Protein AF-A0A6B2DKJ4-F1 (afdb_monomer_lite)

Radius of gyration: 17.83 Å; chains: 1; bounding box: 57×26×53 Å

Structure (mmCIF, N/CA/C/O backbone):
data_AF-A0A6B2DKJ4-F1
#
_entry.id   AF-A0A6B2DKJ4-F1
#
loop_
_atom_site.group_PDB
_atom_site.id
_atom_site.type_symbol
_atom_site.label_atom_id
_atom_site.label_alt_id
_atom_site.label_comp_id
_atom_site.label_asym_id
_atom_site.label_entity_id
_atom_site.label_seq_id
_atom_site.pdbx_PDB_ins_code
_atom_site.Cartn_x
_atom_site.Cartn_y
_atom_site.Cartn_z
_atom_site.occupancy
_atom_site.B_iso_or_equiv
_atom_site.auth_seq_id
_atom_site.auth_comp_id
_atom_site.auth_asym_id
_atom_site.auth_atom_id
_atom_site.pdbx_PDB_model_num
ATOM 1 N N . MET A 1 1 ? -37.481 -3.320 4.800 1.00 56.62 1 MET A N 1
ATOM 2 C CA . MET A 1 1 ? -36.414 -2.315 5.004 1.00 56.62 1 MET A CA 1
ATOM 3 C C . MET A 1 1 ? -35.120 -2.909 4.486 1.00 56.62 1 MET A C 1
ATOM 5 O O . MET A 1 1 ? -34.764 -3.984 4.945 1.00 56.62 1 MET A O 1
ATOM 9 N N . ALA A 1 2 ? -34.470 -2.285 3.502 1.00 67.62 2 ALA A N 1
ATOM 10 C CA . ALA A 1 2 ? -33.144 -2.723 3.072 1.00 67.62 2 ALA A CA 1
ATOM 11 C C . ALA A 1 2 ? -32.127 -2.311 4.146 1.00 67.62 2 ALA A C 1
ATOM 13 O O . ALA A 1 2 ? -32.082 -1.140 4.523 1.00 67.62 2 ALA A O 1
ATOM 14 N N . VAL A 1 3 ? -31.366 -3.272 4.671 1.00 85.56 3 VAL A N 1
ATOM 15 C CA . VAL A 1 3 ? -30.237 -2.994 5.568 1.00 85.56 3 VAL A CA 1
ATOM 16 C C . VAL A 1 3 ? -29.177 -2.271 4.743 1.00 85.56 3 VAL A C 1
ATOM 18 O O . VAL A 1 3 ? -28.779 -2.764 3.689 1.00 85.56 3 VAL A O 1
ATOM 21 N N . GLN A 1 4 ? -28.768 -1.080 5.179 1.00 87.75 4 GLN A N 1
ATOM 22 C CA . GLN A 1 4 ? -27.654 -0.381 4.545 1.00 87.75 4 GLN A CA 1
ATOM 23 C C . GLN A 1 4 ? -26.329 -0.955 5.049 1.00 87.75 4 GLN A C 1
ATOM 25 O O . GLN A 1 4 ? -26.240 -1.295 6.231 1.00 87.75 4 GLN A O 1
ATOM 30 N N . PRO A 1 5 ? -25.310 -1.059 4.179 1.00 89.69 5 PRO A N 1
ATOM 31 C CA . PRO A 1 5 ? -24.006 -1.542 4.594 1.00 89.69 5 PRO A CA 1
ATOM 32 C C . PRO A 1 5 ? -23.378 -0.566 5.591 1.00 89.69 5 PRO A C 1
ATOM 34 O O . PRO A 1 5 ? -23.439 0.656 5.433 1.00 89.69 5 PRO A O 1
ATOM 37 N N . SER A 1 6 ? -22.747 -1.119 6.616 1.00 91.06 6 SER A N 1
ATOM 38 C CA . SER A 1 6 ? -21.891 -0.381 7.530 1.00 91.06 6 SER A CA 1
ATOM 39 C C . SER A 1 6 ? -20.655 0.158 6.806 1.00 91.06 6 SER A C 1
ATOM 41 O O . SER A 1 6 ? -20.203 -0.360 5.782 1.00 91.06 6 SER A O 1
ATOM 43 N N . ARG A 1 7 ? -20.040 1.191 7.386 1.00 90.19 7 ARG A N 1
ATOM 44 C CA . ARG A 1 7 ? -18.783 1.760 6.879 1.00 90.19 7 ARG A CA 1
ATOM 45 C C . ARG A 1 7 ? -17.671 0.714 6.771 1.00 90.19 7 ARG A C 1
ATOM 47 O O . ARG A 1 7 ? -16.908 0.736 5.810 1.00 90.19 7 ARG A O 1
ATOM 54 N N . ALA A 1 8 ? -17.597 -0.199 7.738 1.00 91.19 8 ALA A N 1
ATOM 55 C CA . ALA A 1 8 ? -16.623 -1.283 7.735 1.00 91.19 8 ALA A CA 1
ATOM 56 C C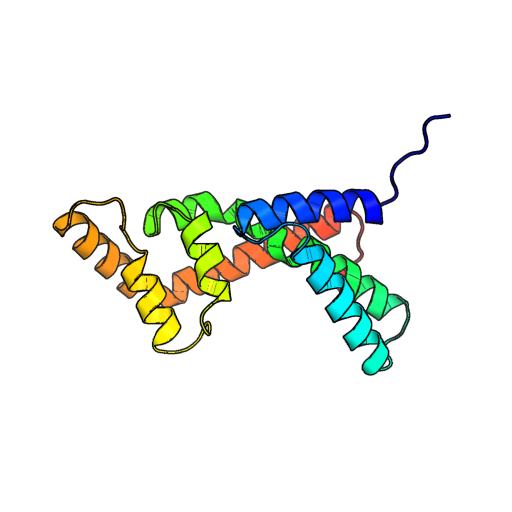 . ALA A 1 8 ? -16.845 -2.244 6.557 1.00 91.19 8 ALA A C 1
ATOM 58 O O . ALA A 1 8 ? -15.877 -2.608 5.903 1.00 91.19 8 ALA A O 1
ATOM 59 N N . GLU A 1 9 ? -18.092 -2.592 6.224 1.00 92.81 9 GLU A N 1
ATOM 60 C CA . GLU A 1 9 ? -18.397 -3.459 5.073 1.00 92.81 9 GLU A CA 1
ATOM 61 C C . GLU A 1 9 ? -18.035 -2.797 3.739 1.00 92.81 9 GLU A C 1
ATOM 63 O O . GLU A 1 9 ? -17.441 -3.437 2.872 1.00 92.81 9 GLU A O 1
ATOM 68 N N . VAL A 1 10 ? -18.324 -1.500 3.584 1.00 92.31 10 VAL A N 1
ATOM 69 C CA . VAL A 1 10 ? -17.947 -0.747 2.374 1.00 92.31 10 VAL A CA 1
ATOM 70 C C . VAL A 1 10 ? -16.426 -0.686 2.219 1.00 92.31 10 VAL A C 1
ATOM 72 O O . VAL A 1 10 ? -15.902 -0.926 1.132 1.00 92.31 10 VAL A O 1
ATOM 75 N N . LEU A 1 11 ? -15.703 -0.398 3.302 1.00 92.50 11 LEU A N 1
ATOM 76 C CA . LEU A 1 11 ? -14.241 -0.345 3.287 1.00 92.50 11 LEU A CA 1
ATOM 77 C C . LEU A 1 11 ? -13.600 -1.720 3.108 1.00 92.50 11 LEU A C 1
ATOM 79 O O . LEU A 1 11 ? -12.592 -1.833 2.414 1.00 92.50 11 LEU A O 1
ATOM 83 N N . ALA A 1 12 ? -14.198 -2.768 3.671 1.00 93.31 12 ALA A N 1
ATOM 84 C CA . ALA A 1 12 ? -13.765 -4.137 3.450 1.00 93.31 12 ALA A CA 1
ATOM 85 C C . ALA A 1 12 ? -13.888 -4.505 1.964 1.00 93.31 12 ALA A C 1
ATOM 87 O O . ALA A 1 12 ? -12.914 -4.967 1.370 1.00 93.31 12 ALA A O 1
ATOM 88 N N . ALA A 1 13 ? -15.029 -4.209 1.331 1.00 93.88 13 ALA A N 1
ATOM 89 C CA . ALA A 1 13 ? -15.223 -4.424 -0.103 1.00 93.88 13 ALA A CA 1
ATOM 90 C C . ALA A 1 13 ? -14.227 -3.616 -0.953 1.00 93.88 13 ALA A C 1
ATOM 92 O O . ALA A 1 13 ? -13.650 -4.144 -1.903 1.00 93.88 13 ALA A O 1
ATOM 93 N N . LEU A 1 14 ? -13.973 -2.356 -0.586 1.00 92.00 14 LEU A N 1
ATOM 94 C CA . LEU A 1 14 ? -12.986 -1.521 -1.268 1.00 92.00 14 LEU A CA 1
ATOM 95 C C . LEU A 1 14 ? -11.569 -2.095 -1.154 1.00 92.00 14 LEU A C 1
ATOM 97 O O . LEU A 1 14 ? -10.816 -2.067 -2.124 1.00 92.00 14 LEU A O 1
ATOM 101 N N . SER A 1 15 ? -11.216 -2.661 -0.001 1.00 93.69 15 SER A N 1
ATOM 102 C CA . SER A 1 15 ? -9.889 -3.240 0.211 1.00 93.69 15 SER A CA 1
ATOM 103 C C . SER A 1 15 ? -9.608 -4.446 -0.700 1.00 93.69 15 SER A C 1
ATOM 105 O O . SER A 1 15 ? -8.466 -4.654 -1.100 1.00 93.69 15 SER A O 1
ATOM 107 N N . LEU A 1 16 ? -10.645 -5.167 -1.145 1.00 94.88 16 LEU A N 1
ATOM 108 C CA . LEU A 1 16 ? -10.509 -6.215 -2.163 1.00 94.88 16 LEU A CA 1
ATOM 109 C C . LEU A 1 16 ? -10.159 -5.644 -3.546 1.00 94.88 16 LEU A C 1
ATOM 111 O O . LEU A 1 16 ? -9.385 -6.246 -4.285 1.00 94.88 16 LEU A O 1
ATOM 115 N N . ALA A 1 17 ? -10.688 -4.471 -3.907 1.00 92.56 17 ALA A N 1
ATOM 116 C CA . ALA A 1 17 ? -10.304 -3.800 -5.151 1.00 92.56 17 ALA A CA 1
ATOM 117 C C . ALA A 1 17 ? -8.843 -3.318 -5.106 1.00 92.56 17 ALA A C 1
ATOM 119 O O . ALA A 1 17 ? -8.128 -3.418 -6.105 1.00 92.56 17 ALA A O 1
ATOM 120 N N . ILE A 1 18 ? -8.387 -2.867 -3.933 1.00 92.75 18 ILE A N 1
ATOM 121 C CA . ILE A 1 18 ? -6.984 -2.511 -3.692 1.00 92.75 18 ILE A CA 1
ATOM 122 C C . ILE A 1 18 ? -6.081 -3.733 -3.901 1.00 92.75 18 ILE A C 1
ATOM 124 O O . ILE A 1 18 ? -5.091 -3.637 -4.623 1.00 92.75 18 ILE A O 1
ATOM 128 N N . ASP A 1 19 ? -6.438 -4.895 -3.343 1.00 94.94 19 ASP A N 1
ATOM 129 C CA . ASP A 1 19 ? -5.670 -6.136 -3.518 1.00 94.94 19 ASP A CA 1
ATOM 130 C C . ASP A 1 19 ? -5.465 -6.487 -5.005 1.00 94.94 19 ASP A C 1
ATOM 132 O O . ASP A 1 19 ? -4.358 -6.867 -5.397 1.00 94.94 19 ASP A O 1
ATOM 136 N N . LEU A 1 20 ? -6.491 -6.295 -5.851 1.00 93.56 20 LEU A N 1
ATOM 137 C CA . LEU A 1 20 ? -6.375 -6.485 -7.305 1.00 93.56 20 LEU A CA 1
ATOM 138 C C . LEU A 1 20 ? -5.360 -5.518 -7.929 1.00 93.56 20 LEU A C 1
ATOM 140 O O . LEU A 1 20 ? -4.515 -5.944 -8.714 1.00 93.56 20 LEU A O 1
ATOM 144 N N . GLY A 1 21 ? -5.415 -4.230 -7.572 1.00 91.12 21 GLY A N 1
ATOM 145 C CA . GLY A 1 21 ? -4.484 -3.211 -8.078 1.00 91.12 21 GLY A CA 1
ATOM 146 C C . GLY A 1 21 ? -3.035 -3.416 -7.620 1.00 91.12 21 GLY A C 1
ATOM 147 O O . GLY A 1 21 ? -2.091 -3.069 -8.334 1.00 91.12 21 GLY A O 1
ATOM 148 N N . LEU A 1 22 ? -2.850 -4.020 -6.446 1.00 92.94 22 LEU A N 1
ATOM 149 C CA . LEU A 1 22 ? -1.544 -4.409 -5.914 1.00 92.94 22 LEU A CA 1
ATOM 150 C C . LEU A 1 22 ? -1.026 -5.738 -6.485 1.00 92.94 22 LEU A C 1
ATOM 152 O O . LEU A 1 22 ? 0.137 -6.082 -6.259 1.00 92.94 22 LEU A O 1
ATOM 156 N N . GLY A 1 23 ? -1.876 -6.504 -7.175 1.00 94.62 23 GLY A N 1
ATOM 157 C CA . GLY A 1 23 ? -1.565 -7.861 -7.623 1.00 94.62 23 GLY A CA 1
ATOM 158 C C . GLY A 1 23 ? -1.340 -8.837 -6.463 1.00 94.62 23 GLY A C 1
ATOM 159 O O . GLY A 1 23 ? -0.549 -9.775 -6.587 1.00 94.62 23 GLY A O 1
ATOM 160 N N . GLN A 1 24 ? -1.992 -8.600 -5.320 1.00 96.12 24 GLN A N 1
ATOM 161 C CA . GLN A 1 24 ? -1.921 -9.459 -4.138 1.00 96.12 24 GLN A CA 1
ATOM 162 C C . GLN A 1 24 ? -3.092 -10.455 -4.097 1.00 96.12 24 GLN A C 1
ATOM 164 O O . GLN A 1 24 ? -4.137 -10.219 -4.706 1.00 96.12 24 GLN A O 1
ATOM 169 N N . PRO A 1 25 ? -2.954 -11.585 -3.373 1.00 96.19 25 PRO A N 1
ATOM 170 C CA . PRO A 1 25 ? -4.078 -12.483 -3.128 1.00 96.19 25 PRO A CA 1
ATOM 171 C C . PRO A 1 25 ? -5.221 -11.747 -2.430 1.00 96.19 25 PRO A C 1
ATOM 173 O O . PRO A 1 25 ? -4.958 -10.913 -1.564 1.00 96.19 25 PRO A O 1
ATOM 176 N N . MET A 1 26 ? -6.466 -12.121 -2.736 1.00 96.50 26 MET A N 1
ATOM 177 C CA . MET A 1 26 ? -7.641 -11.537 -2.085 1.00 96.50 26 MET A CA 1
ATOM 178 C C . MET A 1 26 ? -7.531 -11.564 -0.561 1.00 96.50 26 MET A C 1
ATOM 180 O O . MET A 1 26 ? -6.927 -12.472 0.026 1.00 96.50 26 MET A O 1
ATOM 184 N N . GLU A 1 27 ? -8.121 -10.545 0.056 1.00 96.81 27 GLU A N 1
ATOM 185 C CA . GLU A 1 27 ? -8.111 -10.296 1.494 1.00 96.81 27 GLU A CA 1
ATOM 186 C C . GLU A 1 27 ? -6.713 -9.974 2.049 1.00 96.81 27 GLU A C 1
ATOM 188 O O . GLU A 1 27 ? -6.473 -10.111 3.249 1.00 96.81 27 GLU A O 1
ATOM 193 N N . HIS A 1 28 ? -5.759 -9.559 1.210 1.00 96.69 28 HIS A N 1
ATOM 194 C CA . HIS A 1 28 ? -4.433 -9.159 1.677 1.00 96.69 28 HIS A CA 1
ATOM 195 C C . HIS A 1 28 ? -4.526 -7.933 2.585 1.00 96.69 28 HIS A C 1
ATOM 197 O O . HIS A 1 28 ? -4.025 -7.983 3.710 1.00 96.69 28 HIS A O 1
ATOM 203 N N . MET A 1 29 ? -5.233 -6.884 2.169 1.00 95.69 29 MET A N 1
ATOM 204 C CA . MET A 1 29 ? -5.450 -5.711 3.015 1.00 95.69 29 MET A CA 1
ATOM 205 C C . MET A 1 29 ? -6.296 -6.016 4.263 1.00 95.69 29 MET A C 1
ATOM 207 O O . MET A 1 29 ? -6.006 -5.486 5.334 1.00 95.69 29 MET A O 1
ATOM 211 N N . LEU A 1 30 ? -7.271 -6.930 4.178 1.00 96.88 30 LEU A N 1
ATOM 212 C CA . LEU A 1 30 ? -8.050 -7.384 5.342 1.00 96.88 30 LEU A CA 1
ATOM 213 C C . LEU A 1 30 ? -7.177 -8.121 6.368 1.00 96.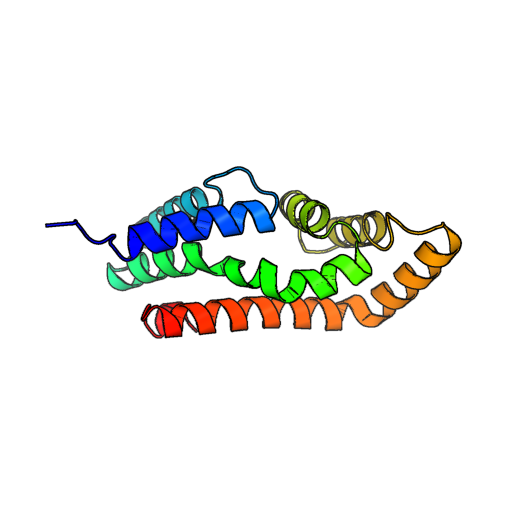88 30 LEU A C 1
ATOM 215 O O . LEU A 1 30 ? -7.238 -7.826 7.563 1.00 96.88 30 LEU A O 1
ATOM 219 N N . ARG A 1 31 ? -6.324 -9.051 5.917 1.00 97.44 31 ARG A N 1
ATOM 220 C CA . ARG A 1 31 ? -5.351 -9.733 6.786 1.00 97.44 31 ARG A CA 1
ATOM 221 C C . ARG A 1 31 ? -4.388 -8.734 7.416 1.00 97.44 31 ARG A C 1
ATOM 223 O O . ARG A 1 31 ? -4.127 -8.830 8.613 1.00 97.44 31 ARG A O 1
ATOM 230 N N . SER A 1 32 ? -3.899 -7.767 6.642 1.00 96.69 32 SER A N 1
ATOM 231 C CA . SER A 1 32 ? -3.044 -6.691 7.148 1.00 96.69 32 SER A CA 1
ATOM 232 C C . SER A 1 32 ? -3.747 -5.878 8.235 1.00 96.69 32 SER A C 1
ATOM 234 O O . SER A 1 32 ? -3.148 -5.644 9.281 1.00 96.69 32 SER A O 1
ATOM 236 N N . ALA A 1 33 ? -5.025 -5.526 8.053 1.00 96.69 33 ALA A N 1
ATOM 237 C CA . ALA A 1 33 ? -5.804 -4.806 9.059 1.00 96.69 33 ALA A CA 1
ATOM 238 C C . ALA A 1 33 ? -5.958 -5.617 10.355 1.00 96.69 33 ALA A C 1
ATOM 240 O O . ALA A 1 33 ? -5.751 -5.073 11.436 1.00 96.69 33 ALA A O 1
ATOM 241 N N . LEU A 1 34 ? -6.225 -6.926 10.262 1.00 96.62 34 LEU A N 1
ATOM 242 C CA . LEU A 1 34 ? -6.298 -7.812 11.433 1.00 96.62 34 LEU A CA 1
ATOM 243 C C . LEU A 1 34 ? -4.960 -7.934 12.173 1.00 96.62 34 LEU A C 1
ATOM 245 O O . LEU A 1 34 ? -4.927 -7.971 13.404 1.00 96.62 34 LEU A O 1
ATOM 249 N N . LEU A 1 35 ? -3.849 -8.029 11.439 1.00 97.62 35 LEU A N 1
ATOM 250 C CA . LEU A 1 35 ? -2.515 -8.058 12.038 1.00 97.62 35 LEU A CA 1
ATOM 251 C C . LEU A 1 35 ? -2.201 -6.727 12.726 1.00 97.62 35 LEU A C 1
ATOM 253 O O . LEU A 1 35 ? -1.728 -6.729 13.860 1.00 97.62 35 LEU A O 1
ATOM 257 N N . ALA A 1 36 ? -2.517 -5.608 12.077 1.00 97.06 36 ALA A N 1
ATOM 258 C CA . ALA A 1 36 ? -2.301 -4.275 12.618 1.00 97.06 36 ALA A CA 1
ATOM 259 C C . ALA A 1 36 ? -3.116 -4.040 13.900 1.00 97.06 36 ALA A C 1
ATOM 261 O O . ALA A 1 36 ? -2.565 -3.571 14.892 1.00 97.06 36 ALA A O 1
ATOM 262 N N . THR A 1 37 ? -4.390 -4.447 13.943 1.00 96.44 37 THR A N 1
ATOM 263 C CA . THR A 1 37 ? -5.206 -4.333 15.164 1.00 96.44 37 THR A CA 1
ATOM 264 C C . THR A 1 37 ? -4.691 -5.214 16.297 1.00 96.44 37 THR A C 1
ATOM 266 O O . THR A 1 37 ? -4.680 -4.775 17.439 1.00 96.44 37 THR A O 1
ATOM 269 N N . ARG A 1 38 ? -4.194 -6.424 16.002 1.00 97.25 38 ARG A N 1
ATOM 270 C CA . ARG A 1 38 ? -3.575 -7.289 17.025 1.00 97.25 38 ARG A CA 1
ATOM 271 C C . ARG A 1 38 ? -2.278 -6.699 17.576 1.00 97.25 38 ARG A C 1
ATOM 273 O O . ARG A 1 38 ? -1.997 -6.849 18.760 1.00 97.25 38 ARG A O 1
ATOM 280 N N . LEU A 1 39 ? -1.487 -6.042 16.729 1.00 97.94 39 LEU A N 1
ATOM 281 C CA . LEU A 1 39 ? -0.300 -5.309 17.170 1.00 97.94 39 LEU A CA 1
ATOM 282 C C . LEU A 1 39 ? -0.686 -4.107 18.038 1.00 97.94 39 LEU A C 1
ATOM 284 O O . LEU A 1 39 ? -0.059 -3.897 19.070 1.00 97.94 39 LEU A O 1
ATOM 288 N N . ALA A 1 40 ? -1.733 -3.365 17.667 1.00 97.38 40 ALA A N 1
ATOM 289 C CA . ALA A 1 40 ? -2.274 -2.275 18.479 1.00 97.38 40 ALA A CA 1
ATOM 290 C C . ALA A 1 40 ? -2.731 -2.764 19.864 1.00 97.38 40 ALA A C 1
ATOM 292 O O . ALA A 1 40 ? -2.371 -2.158 20.871 1.00 97.38 40 ALA A O 1
ATOM 293 N N . ASP A 1 41 ? 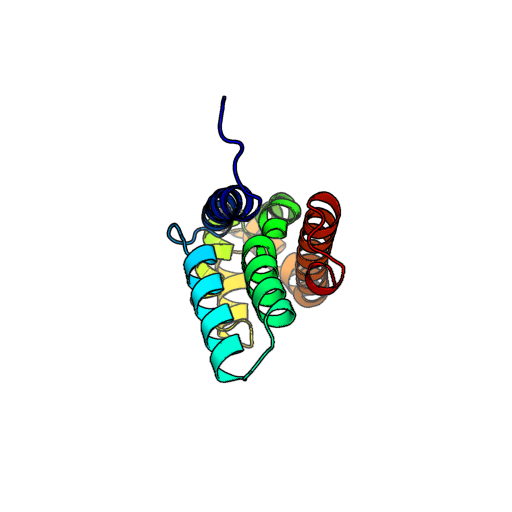-3.438 -3.898 19.924 1.00 96.50 41 ASP A N 1
ATOM 294 C CA . ASP A 1 41 ? -3.835 -4.523 21.191 1.00 96.50 41 ASP A CA 1
ATOM 295 C C . ASP A 1 41 ? -2.610 -4.906 22.036 1.00 96.50 41 ASP A C 1
ATOM 297 O O . ASP A 1 41 ? -2.567 -4.642 23.236 1.00 96.50 41 ASP A O 1
ATOM 301 N N . TRP A 1 42 ? -1.581 -5.493 21.416 1.00 97.88 42 TRP A N 1
ATOM 302 C CA . TRP A 1 42 ? -0.354 -5.885 22.116 1.00 97.88 42 TRP A CA 1
ATOM 303 C C . TRP A 1 42 ? 0.434 -4.688 22.664 1.00 97.88 42 TRP A C 1
ATOM 305 O O . TRP A 1 42 ? 1.064 -4.788 23.715 1.00 97.88 42 TRP A O 1
ATOM 315 N N . LEU A 1 43 ? 0.367 -3.549 21.975 1.00 98.06 43 LEU A N 1
ATOM 316 C CA . LEU A 1 43 ? 0.960 -2.285 22.408 1.00 98.06 43 LEU A CA 1
ATOM 317 C C . LEU A 1 43 ? 0.108 -1.539 23.450 1.00 98.06 43 LEU A C 1
ATOM 319 O O . LEU A 1 43 ? 0.545 -0.502 23.944 1.00 98.06 43 LEU A O 1
ATOM 323 N N . GLY A 1 44 ? -1.078 -2.051 23.800 1.00 97.50 44 GLY A N 1
ATOM 324 C CA . GLY A 1 44 ? -1.973 -1.430 24.777 1.00 97.50 44 GLY A CA 1
ATOM 325 C C . GLY A 1 44 ? -2.633 -0.143 24.280 1.00 97.50 44 GLY A C 1
ATOM 326 O O . GLY A 1 44 ? -2.928 0.731 25.093 1.00 97.50 44 GLY A O 1
ATOM 327 N N . LEU A 1 45 ? -2.828 -0.009 22.964 1.00 97.62 45 LEU A N 1
ATOM 328 C CA . LEU A 1 45 ? -3.512 1.146 22.383 1.00 97.62 45 LEU A CA 1
ATOM 329 C C . LEU A 1 45 ? -4.999 1.153 22.757 1.00 97.62 45 LEU A C 1
ATOM 331 O O . LEU A 1 45 ? -5.618 0.101 22.941 1.00 97.62 45 LEU A O 1
ATOM 335 N N . ASP A 1 46 ? -5.576 2.347 22.854 1.00 96.75 46 ASP A N 1
ATOM 336 C CA . ASP A 1 46 ? -6.994 2.508 23.165 1.00 96.75 46 ASP A CA 1
ATOM 337 C C . ASP A 1 46 ? -7.911 2.151 21.975 1.00 96.75 46 ASP A C 1
ATOM 339 O O . ASP A 1 46 ? -7.476 1.807 20.869 1.00 96.75 46 ASP A O 1
ATOM 343 N N . GLU A 1 47 ? -9.223 2.190 22.212 1.00 94.25 47 GLU A N 1
ATOM 344 C CA . GLU A 1 47 ? -10.223 1.828 21.207 1.00 94.25 47 GLU A CA 1
ATOM 345 C C . GLU A 1 47 ? -10.184 2.738 19.968 1.00 94.25 47 GLU A C 1
ATOM 347 O O . GLU A 1 47 ? -10.336 2.247 18.846 1.00 94.25 47 GLU A O 1
ATOM 352 N N . GLU A 1 48 ? -9.940 4.038 20.148 1.00 94.06 48 GLU A N 1
ATOM 353 C CA . GLU A 1 48 ? -9.884 5.014 19.058 1.00 94.06 48 GLU A CA 1
ATOM 354 C C . GLU A 1 48 ? -8.637 4.796 18.192 1.00 94.06 48 GLU A C 1
ATOM 356 O O . GLU A 1 48 ? -8.712 4.774 16.958 1.00 94.06 48 GLU A O 1
ATOM 361 N N . GLN A 1 49 ? -7.493 4.546 18.823 1.00 95.69 49 GLN A N 1
ATOM 362 C CA . GLN A 1 49 ? -6.232 4.232 18.158 1.00 95.69 49 GLN A CA 1
ATOM 363 C C . GLN A 1 49 ? -6.303 2.903 17.400 1.00 95.69 49 GLN A C 1
ATOM 365 O O . GLN A 1 49 ? -5.815 2.792 16.269 1.00 95.69 49 GLN A O 1
ATOM 370 N N . ARG A 1 50 ? -6.958 1.888 17.973 1.00 95.25 50 ARG A N 1
ATOM 371 C CA . ARG A 1 50 ? -7.187 0.611 17.288 1.00 95.25 50 ARG A CA 1
ATOM 372 C C . ARG A 1 50 ? -8.136 0.765 16.103 1.00 95.25 50 ARG A C 1
ATOM 374 O O . ARG A 1 50 ? -7.869 0.200 15.041 1.00 95.25 50 ARG A O 1
ATOM 381 N N . ALA A 1 51 ? -9.210 1.543 16.249 1.00 93.06 51 ALA A N 1
ATOM 382 C CA . ALA A 1 51 ? -10.121 1.851 15.149 1.00 93.06 51 ALA A CA 1
ATOM 383 C C . ALA A 1 51 ? -9.399 2.612 14.025 1.00 93.06 51 ALA A C 1
ATOM 385 O O . ALA A 1 51 ? -9.544 2.263 12.854 1.00 93.06 51 ALA A O 1
ATOM 386 N N . THR A 1 52 ? -8.563 3.589 14.380 1.00 94.69 52 THR A N 1
ATOM 387 C CA . THR A 1 52 ? -7.706 4.320 13.439 1.00 94.69 52 THR A CA 1
ATOM 388 C C . THR A 1 52 ? -6.784 3.362 12.694 1.00 94.69 52 THR A C 1
ATOM 390 O O . THR A 1 52 ? -6.766 3.359 11.468 1.00 94.69 52 THR A O 1
ATOM 393 N N . THR A 1 53 ? -6.095 2.476 13.416 1.00 95.44 53 THR A N 1
ATOM 394 C CA . THR A 1 53 ? -5.204 1.460 12.837 1.00 95.44 53 THR A CA 1
ATOM 395 C C . THR A 1 53 ? -5.943 0.558 11.846 1.00 95.44 53 THR A C 1
ATOM 397 O O . THR A 1 53 ? -5.450 0.305 10.745 1.00 95.44 53 THR A O 1
ATOM 400 N N . TYR A 1 54 ? -7.148 0.106 12.202 1.00 94.94 54 TYR A N 1
ATOM 401 C CA . TYR A 1 54 ? -7.996 -0.706 11.332 1.00 94.94 54 TYR A CA 1
ATOM 402 C C . TYR A 1 54 ? -8.358 0.034 10.038 1.00 94.94 54 TYR A C 1
ATOM 404 O O . TYR A 1 54 ? -8.076 -0.456 8.942 1.00 94.94 54 TYR A O 1
ATOM 412 N N . TYR A 1 55 ? -8.944 1.229 10.151 1.00 94.25 55 TYR A N 1
ATOM 413 C CA . TYR A 1 55 ? -9.426 1.980 8.994 1.00 94.25 55 TYR A CA 1
ATOM 414 C C . TYR A 1 55 ? -8.289 2.500 8.115 1.00 94.25 55 TYR A C 1
ATOM 416 O O . TYR A 1 55 ? -8.381 2.374 6.895 1.00 94.25 55 TYR A O 1
ATOM 424 N N . ALA A 1 56 ? -7.207 3.008 8.712 1.00 92.81 56 ALA A N 1
ATOM 425 C CA . ALA A 1 56 ? -6.017 3.445 7.988 1.00 92.81 56 ALA A CA 1
ATOM 426 C C . ALA A 1 56 ? -5.410 2.292 7.190 1.00 92.81 56 ALA A C 1
ATOM 428 O O . ALA A 1 56 ? -5.120 2.455 6.007 1.00 92.81 56 ALA A O 1
ATOM 429 N N . THR A 1 57 ? -5.309 1.097 7.783 1.00 94.31 57 THR A N 1
ATOM 430 C CA . THR A 1 57 ? -4.781 -0.068 7.065 1.00 94.31 57 THR A CA 1
ATOM 431 C C . THR A 1 57 ? -5.652 -0.429 5.865 1.00 94.31 57 THR A C 1
ATOM 433 O O . THR A 1 57 ? -5.111 -0.656 4.790 1.00 94.31 57 THR A O 1
ATOM 436 N N . LEU A 1 58 ? -6.985 -0.425 5.991 1.00 93.00 58 LEU A N 1
ATOM 437 C CA . LEU A 1 58 ? -7.877 -0.770 4.874 1.00 93.00 58 LEU A CA 1
ATOM 438 C C . LEU A 1 58 ? -7.762 0.176 3.673 1.00 93.00 58 LEU A C 1
ATOM 440 O O . LEU A 1 58 ? -7.989 -0.261 2.546 1.00 93.00 58 LEU A O 1
ATOM 444 N N . VAL A 1 59 ? -7.421 1.449 3.895 1.00 89.75 59 VAL A N 1
ATOM 445 C CA . VAL A 1 59 ? -7.376 2.470 2.833 1.00 89.75 59 VAL A CA 1
ATOM 446 C C . VAL A 1 59 ? -5.964 2.868 2.408 1.00 89.75 59 VAL A C 1
ATOM 448 O O . VAL A 1 59 ? -5.823 3.546 1.391 1.00 89.75 59 VAL A O 1
ATOM 451 N N . ALA A 1 60 ? -4.925 2.430 3.130 1.00 85.50 60 ALA A N 1
ATOM 452 C CA . ALA A 1 60 ? -3.535 2.869 2.959 1.00 85.50 60 ALA A CA 1
ATOM 453 C C . ALA A 1 60 ? -3.024 2.791 1.512 1.00 85.50 60 ALA A C 1
ATOM 455 O O . ALA A 1 60 ? -2.236 3.628 1.079 1.00 85.50 60 ALA A O 1
ATOM 456 N N . TRP A 1 61 ? -3.497 1.804 0.749 1.00 85.00 61 TRP A N 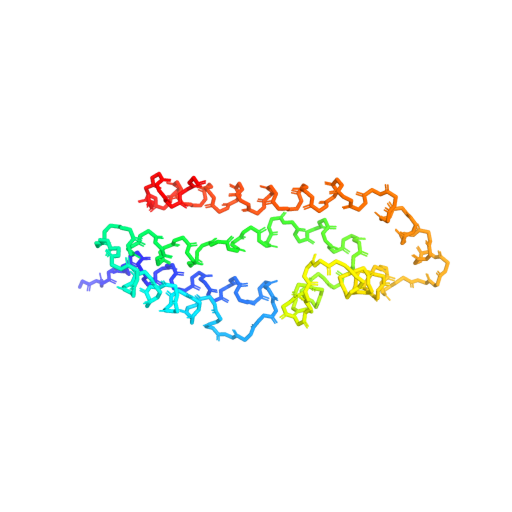1
ATOM 457 C CA . TRP A 1 61 ? -3.028 1.534 -0.608 1.00 85.00 61 TRP A CA 1
ATOM 458 C C . TRP A 1 61 ? -4.007 1.930 -1.707 1.00 85.00 61 TRP A C 1
ATOM 460 O O . TRP A 1 61 ? -3.731 1.661 -2.869 1.00 85.00 61 TRP A O 1
ATOM 470 N N . ILE A 1 62 ? -5.106 2.629 -1.404 1.00 84.19 62 ILE A N 1
ATOM 471 C CA . ILE A 1 62 ? -6.058 3.047 -2.448 1.00 84.19 62 ILE A CA 1
ATOM 472 C C . ILE A 1 62 ? -5.402 3.914 -3.534 1.00 84.19 62 ILE A C 1
ATOM 474 O O . ILE A 1 62 ? -5.802 3.900 -4.699 1.00 84.19 62 ILE A O 1
ATOM 478 N N . GLY A 1 63 ? -4.347 4.643 -3.162 1.00 79.38 63 GLY A N 1
ATOM 479 C CA . GLY A 1 63 ? -3.559 5.450 -4.081 1.00 79.38 63 GLY A CA 1
ATOM 480 C C . GLY A 1 63 ? -2.818 4.654 -5.156 1.00 79.38 63 GLY A C 1
ATOM 481 O O . GLY A 1 63 ? -2.369 5.268 -6.120 1.00 79.38 63 GLY A O 1
ATOM 482 N N . CYS A 1 64 ? -2.745 3.320 -5.066 1.00 80.75 64 CYS A N 1
ATOM 483 C CA . CYS A 1 64 ? -2.133 2.490 -6.102 1.00 80.75 64 CYS A CA 1
ATOM 484 C C . CYS A 1 64 ? -2.826 2.641 -7.462 1.00 80.75 64 CYS A C 1
ATOM 486 O O . CYS A 1 64 ? -2.217 2.420 -8.497 1.00 80.75 64 CYS A O 1
ATOM 488 N N . HIS A 1 65 ? -4.095 3.044 -7.511 1.00 80.44 65 HIS A N 1
ATOM 489 C CA . HIS A 1 65 ? -4.759 3.310 -8.789 1.00 80.44 65 HIS A CA 1
ATOM 490 C C . HIS A 1 65 ? -4.377 4.677 -9.370 1.00 80.44 65 HIS A C 1
ATOM 492 O O . HIS A 1 65 ? -4.316 4.833 -10.588 1.00 80.44 65 HIS A O 1
ATOM 498 N N . ALA A 1 66 ? -4.090 5.657 -8.509 1.00 80.56 66 ALA A N 1
ATOM 499 C CA . ALA A 1 66 ? -3.817 7.032 -8.913 1.00 80.56 66 ALA A CA 1
ATOM 500 C C . ALA A 1 66 ? -2.482 7.182 -9.654 1.00 80.56 66 ALA A C 1
ATOM 502 O O . ALA A 1 66 ? -2.364 8.066 -10.492 1.00 80.56 66 ALA A O 1
ATOM 503 N N . ASP A 1 67 ? -1.503 6.319 -9.372 1.00 80.50 67 ASP A N 1
ATOM 504 C CA . ASP A 1 67 ? -0.174 6.347 -9.993 1.00 80.50 67 ASP A CA 1
ATOM 505 C C . ASP A 1 67 ? 0.055 5.240 -11.038 1.00 80.50 67 ASP A C 1
ATOM 507 O O . ASP A 1 67 ? 1.170 5.049 -11.533 1.00 80.50 67 ASP A O 1
ATOM 511 N N . SER A 1 68 ? -0.996 4.480 -11.367 1.00 86.38 68 SER A N 1
ATOM 512 C CA . SER A 1 68 ? -0.919 3.360 -12.312 1.00 86.38 68 SER A CA 1
ATOM 513 C C . SER A 1 68 ? -0.510 3.813 -13.707 1.00 86.38 68 SER A C 1
ATOM 515 O O . SER A 1 68 ? 0.286 3.144 -14.361 1.00 86.38 68 SER A O 1
ATOM 517 N N . HIS A 1 69 ? -0.974 4.982 -14.153 1.00 87.38 69 HIS A N 1
ATOM 518 C CA . HIS A 1 69 ? -0.591 5.515 -15.458 1.00 87.38 69 HIS A CA 1
ATOM 519 C C . HIS A 1 69 ? 0.912 5.830 -15.526 1.00 87.38 69 HIS A C 1
ATOM 521 O O . HIS A 1 69 ? 1.597 5.486 -16.495 1.00 87.38 69 HIS A O 1
ATOM 527 N N . GLU A 1 70 ? 1.451 6.449 -14.478 1.00 86.31 70 GLU A N 1
ATOM 528 C CA . GLU A 1 70 ? 2.864 6.771 -14.355 1.00 86.31 70 GLU A CA 1
ATOM 529 C C . GLU A 1 70 ? 3.715 5.508 -14.249 1.00 86.31 70 GLU A C 1
ATOM 531 O O . GLU A 1 70 ? 4.737 5.414 -14.931 1.00 86.31 70 GLU A O 1
ATOM 536 N N . LEU A 1 71 ? 3.310 4.532 -13.433 1.00 87.38 71 LEU A N 1
ATOM 537 C CA . LEU A 1 71 ? 4.026 3.265 -13.289 1.00 87.38 71 LEU A CA 1
ATOM 538 C C . LEU A 1 71 ? 4.003 2.455 -14.589 1.00 87.38 71 LEU A C 1
ATOM 540 O O . LEU A 1 71 ? 5.063 2.005 -15.029 1.00 87.38 71 LEU A O 1
ATOM 544 N N . ALA A 1 72 ? 2.860 2.357 -15.268 1.00 89.94 72 ALA A N 1
ATOM 545 C CA . ALA A 1 72 ? 2.742 1.653 -16.544 1.00 89.94 72 ALA A CA 1
ATOM 546 C C . ALA A 1 72 ? 3.636 2.272 -17.631 1.00 89.94 72 ALA A C 1
ATOM 548 O O . ALA A 1 72 ? 4.225 1.563 -18.449 1.00 89.94 72 ALA A O 1
ATOM 549 N N . ARG A 1 73 ? 3.842 3.597 -17.612 1.00 88.94 73 ARG A N 1
ATOM 550 C CA . ARG A 1 73 ? 4.787 4.262 -18.526 1.00 88.94 73 ARG A CA 1
ATOM 551 C C . ARG A 1 73 ? 6.224 3.746 -18.373 1.00 88.94 73 ARG A C 1
ATOM 553 O O . ARG A 1 73 ? 6.950 3.690 -19.367 1.00 88.94 73 ARG A O 1
ATOM 560 N N . TRP A 1 74 ? 6.647 3.406 -17.155 1.00 88.44 74 TRP A N 1
ATOM 561 C CA . TRP A 1 74 ? 8.009 2.933 -16.876 1.00 88.44 74 TRP A CA 1
ATOM 562 C C . TRP A 1 74 ? 8.135 1.420 -16.969 1.00 88.44 74 TRP A C 1
ATOM 564 O O . TRP A 1 74 ? 9.106 0.927 -17.543 1.00 88.44 74 TRP A O 1
ATOM 574 N N . PHE A 1 75 ? 7.176 0.696 -16.406 1.00 90.75 75 PHE A N 1
ATOM 575 C CA . PHE A 1 75 ? 7.270 -0.741 -16.171 1.00 90.75 75 PHE A CA 1
ATOM 576 C C . PHE A 1 75 ? 6.434 -1.574 -17.148 1.00 90.75 75 PHE A C 1
ATOM 578 O O . PHE A 1 75 ? 6.688 -2.767 -17.285 1.00 90.75 75 PHE A O 1
ATOM 585 N N . GLY A 1 76 ? 5.507 -0.946 -17.878 1.00 90.06 76 GLY A N 1
ATOM 586 C CA . GLY A 1 76 ? 4.518 -1.647 -18.691 1.00 90.06 76 GLY A CA 1
ATOM 587 C C . GLY A 1 76 ? 3.439 -2.237 -17.794 1.00 90.06 76 GLY A C 1
ATOM 588 O O . GLY A 1 76 ? 2.458 -1.562 -17.499 1.00 90.06 76 GLY A O 1
ATOM 589 N N . ASP A 1 77 ? 3.674 -3.455 -17.316 1.00 91.56 77 ASP A N 1
ATOM 590 C CA . ASP A 1 77 ? 2.831 -4.138 -16.332 1.00 91.56 77 ASP A CA 1
ATOM 591 C C . ASP A 1 77 ? 3.108 -3.614 -14.909 1.00 91.56 77 ASP A C 1
ATOM 593 O O . ASP A 1 77 ? 4.010 -4.071 -14.194 1.00 91.56 77 ASP A O 1
ATOM 597 N N . ASP A 1 78 ? 2.351 -2.593 -14.508 1.00 91.19 78 ASP A N 1
ATOM 598 C CA . ASP A 1 78 ? 2.443 -1.962 -13.195 1.00 91.19 78 ASP A CA 1
ATOM 599 C C . ASP A 1 78 ? 1.933 -2.871 -12.065 1.00 91.19 78 ASP A C 1
ATOM 601 O O . ASP A 1 78 ? 2.486 -2.833 -10.964 1.00 91.19 78 ASP A O 1
ATOM 605 N N . ILE A 1 79 ? 0.948 -3.734 -12.334 1.00 93.44 79 ILE A N 1
ATOM 606 C CA . ILE A 1 79 ? 0.427 -4.707 -11.362 1.00 93.44 79 ILE A CA 1
ATOM 607 C C . ILE A 1 79 ? 1.495 -5.754 -11.039 1.00 93.44 79 ILE A C 1
ATOM 609 O O . ILE A 1 79 ? 1.786 -5.987 -9.865 1.00 93.44 79 ILE A O 1
ATOM 613 N N . ALA A 1 80 ? 2.138 -6.351 -12.049 1.00 93.00 80 ALA A N 1
ATOM 614 C CA . ALA A 1 80 ? 3.223 -7.306 -11.825 1.00 93.00 80 ALA A CA 1
ATOM 615 C C . ALA A 1 80 ? 4.405 -6.660 -11.090 1.00 93.00 80 ALA A C 1
ATOM 617 O O . ALA A 1 80 ? 4.989 -7.277 -10.193 1.00 93.00 80 ALA A O 1
ATOM 618 N N . PHE A 1 81 ? 4.729 -5.405 -11.423 1.00 92.19 81 PHE A N 1
ATOM 619 C CA . PHE A 1 81 ? 5.737 -4.635 -10.702 1.00 92.19 81 PHE A CA 1
ATOM 620 C C . PHE A 1 81 ? 5.371 -4.463 -9.220 1.00 92.19 81 PHE A C 1
ATOM 622 O O . PHE A 1 81 ? 6.186 -4.814 -8.364 1.00 92.19 81 PHE A O 1
ATOM 629 N N . ARG A 1 82 ? 4.154 -3.989 -8.901 1.00 91.56 82 ARG A N 1
ATOM 630 C CA . ARG A 1 82 ? 3.683 -3.837 -7.511 1.00 91.56 82 ARG A CA 1
ATOM 631 C C . ARG A 1 82 ? 3.673 -5.171 -6.772 1.00 91.56 82 ARG A C 1
ATOM 633 O O . ARG A 1 82 ? 4.199 -5.247 -5.668 1.00 91.56 82 ARG A O 1
ATOM 640 N N . ALA A 1 83 ? 3.186 -6.243 -7.390 1.00 94.44 83 ALA A N 1
ATOM 641 C CA . ALA A 1 83 ? 3.180 -7.568 -6.778 1.00 94.44 83 ALA A CA 1
ATOM 642 C C . ALA A 1 83 ? 4.596 -8.049 -6.417 1.00 94.44 83 ALA A C 1
ATOM 644 O O . ALA A 1 83 ? 4.814 -8.664 -5.368 1.00 94.44 83 ALA A O 1
ATOM 645 N N . ALA A 1 84 ? 5.582 -7.746 -7.267 1.00 93.56 84 ALA A N 1
ATOM 646 C CA . ALA A 1 84 ? 6.971 -8.113 -7.038 1.00 93.56 84 ALA A CA 1
ATOM 647 C C . ALA A 1 84 ? 7.626 -7.318 -5.893 1.00 93.56 84 ALA A C 1
ATOM 649 O O . ALA A 1 84 ? 8.521 -7.859 -5.236 1.00 93.56 84 ALA A O 1
ATOM 650 N N . THR A 1 85 ? 7.196 -6.079 -5.608 1.00 91.50 85 THR A N 1
ATOM 651 C CA . THR A 1 85 ? 7.790 -5.275 -4.521 1.00 91.50 85 THR A CA 1
ATOM 652 C C . THR A 1 85 ? 7.547 -5.883 -3.139 1.00 91.50 85 THR A C 1
ATOM 654 O O . THR A 1 85 ? 8.387 -5.723 -2.260 1.00 91.50 85 THR A O 1
ATOM 657 N N . TYR A 1 86 ? 6.476 -6.662 -2.955 1.00 91.44 86 TYR A N 1
ATOM 658 C CA . TYR A 1 86 ? 6.188 -7.389 -1.709 1.00 91.44 86 TYR A CA 1
ATOM 659 C C . TYR A 1 86 ? 7.141 -8.566 -1.444 1.00 91.44 86 TYR A C 1
ATOM 661 O O . TYR A 1 86 ? 7.149 -9.123 -0.348 1.00 91.44 86 TYR A O 1
ATOM 669 N N . ARG A 1 87 ? 7.947 -8.972 -2.434 1.00 91.81 87 ARG A N 1
ATOM 670 C CA . ARG A 1 87 ? 8.894 -10.099 -2.324 1.00 91.81 87 ARG A CA 1
ATOM 671 C C . ARG A 1 87 ? 10.334 -9.663 -2.095 1.00 91.81 87 ARG A C 1
ATOM 673 O O . ARG A 1 87 ? 11.215 -10.512 -1.967 1.00 91.81 87 ARG A O 1
ATOM 680 N N . VAL A 1 88 ? 10.594 -8.361 -2.092 1.00 92.25 88 VAL A N 1
ATOM 681 C CA . VAL A 1 88 ? 11.939 -7.814 -1.928 1.00 92.25 88 VAL A CA 1
ATOM 682 C C . VAL A 1 88 ? 11.934 -6.719 -0.880 1.00 92.25 88 VAL A C 1
ATOM 684 O O . VAL A 1 88 ? 10.937 -6.041 -0.656 1.00 92.25 88 VAL A O 1
ATOM 687 N N . ASN A 1 89 ? 13.084 -6.505 -0.255 1.00 86.88 89 ASN A N 1
ATOM 688 C CA . ASN A 1 89 ? 13.272 -5.312 0.549 1.00 86.88 89 ASN A CA 1
ATOM 689 C C . ASN A 1 89 ? 13.268 -4.079 -0.371 1.00 86.88 89 ASN A C 1
ATOM 691 O O . ASN A 1 89 ? 13.888 -4.101 -1.435 1.00 86.88 89 ASN A O 1
ATOM 695 N N . TRP A 1 90 ? 12.600 -3.008 0.056 1.00 83.19 90 TRP A N 1
ATOM 696 C CA . TRP A 1 90 ? 12.518 -1.722 -0.647 1.00 83.19 90 TRP A CA 1
ATOM 697 C C . TRP A 1 90 ? 13.811 -0.896 -0.551 1.00 83.19 90 TRP A C 1
ATOM 699 O O . TRP A 1 90 ? 13.878 0.238 -1.020 1.00 83.19 90 TRP A O 1
ATOM 709 N N . THR A 1 91 ? 14.859 -1.463 0.044 1.00 84.50 91 THR A N 1
ATOM 710 C CA . THR A 1 91 ? 16.163 -0.829 0.207 1.00 84.50 91 THR A CA 1
ATOM 711 C C . THR A 1 91 ? 17.275 -1.662 -0.428 1.00 84.50 91 THR A C 1
ATOM 713 O O . THR A 1 91 ? 17.236 -2.894 -0.475 1.00 84.50 91 THR A O 1
ATOM 716 N N . GLY A 1 92 ? 18.294 -0.965 -0.933 1.00 86.81 92 GLY A N 1
ATOM 717 C CA . GLY A 1 92 ? 19.516 -1.577 -1.446 1.00 86.81 92 GLY A CA 1
ATOM 718 C C . GLY A 1 92 ? 19.374 -2.292 -2.795 1.00 86.81 92 GLY A C 1
ATOM 719 O O . GLY A 1 92 ? 18.496 -2.008 -3.613 1.00 86.81 92 GLY A O 1
ATOM 720 N N . LEU A 1 93 ? 20.302 -3.222 -3.038 1.00 88.81 93 LEU A N 1
ATOM 721 C CA . LEU A 1 93 ? 20.457 -3.935 -4.310 1.00 88.81 93 LEU A CA 1
ATOM 722 C C . LEU A 1 93 ? 19.230 -4.757 -4.750 1.00 88.81 93 LEU A C 1
ATOM 724 O O . LEU A 1 93 ? 18.951 -4.750 -5.951 1.00 88.81 93 LEU A O 1
ATOM 728 N N . PRO A 1 94 ? 18.479 -5.442 -3.858 1.00 92.12 94 PRO A N 1
ATOM 729 C CA . PRO A 1 94 ? 17.286 -6.185 -4.269 1.00 92.12 94 PRO A CA 1
ATOM 730 C C . PRO A 1 94 ? 16.252 -5.298 -4.967 1.00 92.12 94 PRO A C 1
ATOM 732 O O . PRO A 1 94 ? 15.752 -5.662 -6.033 1.00 92.12 94 PRO A O 1
ATOM 735 N N . PHE A 1 95 ? 16.000 -4.104 -4.422 1.00 89.44 95 PHE A N 1
ATOM 736 C CA . PHE A 1 95 ? 15.066 -3.150 -5.010 1.00 89.44 95 PHE A CA 1
ATOM 737 C C . PHE A 1 95 ? 15.567 -2.610 -6.354 1.00 89.44 95 PHE A C 1
ATOM 739 O O . PHE A 1 95 ? 14.833 -2.617 -7.340 1.00 89.44 95 PHE A O 1
ATOM 746 N N . LEU A 1 96 ? 16.846 -2.224 -6.442 1.00 88.31 96 LEU A N 1
ATOM 747 C CA . LEU A 1 96 ? 17.446 -1.754 -7.699 1.00 88.31 96 LEU A CA 1
ATOM 748 C C . LEU A 1 96 ? 17.385 -2.814 -8.806 1.00 88.31 96 LEU A C 1
ATOM 750 O O . LEU A 1 96 ? 17.068 -2.499 -9.955 1.00 88.31 96 LEU A O 1
ATOM 754 N N . ARG A 1 97 ? 17.635 -4.084 -8.463 1.00 90.38 97 ARG A N 1
ATOM 755 C CA . ARG A 1 97 ? 17.507 -5.207 -9.398 1.00 90.38 97 ARG A CA 1
ATOM 756 C C . ARG A 1 97 ? 16.067 -5.379 -9.869 1.00 90.38 97 ARG A C 1
ATOM 758 O O . ARG A 1 97 ? 15.848 -5.610 -11.060 1.00 90.38 97 ARG A O 1
ATOM 765 N N . LEU A 1 98 ? 15.096 -5.269 -8.963 1.00 91.56 98 LEU A N 1
ATOM 766 C CA . LEU A 1 98 ? 13.680 -5.338 -9.311 1.00 91.56 98 LEU A CA 1
ATOM 767 C C . LEU A 1 98 ? 13.313 -4.233 -10.309 1.00 91.56 98 LEU A C 1
ATOM 769 O O . LEU A 1 98 ? 12.731 -4.548 -11.350 1.00 91.56 98 LEU A O 1
ATOM 773 N N . LEU A 1 99 ? 13.720 -2.986 -10.044 1.00 89.81 99 LEU A N 1
ATOM 774 C CA . LEU A 1 99 ? 13.491 -1.848 -10.940 1.00 89.81 99 LEU A CA 1
ATOM 775 C C . LEU A 1 99 ? 14.081 -2.120 -12.331 1.00 89.81 99 LEU A C 1
ATOM 777 O O . LEU A 1 99 ? 13.361 -2.072 -13.323 1.00 89.81 99 LEU A O 1
ATOM 781 N N . ALA A 1 100 ? 15.359 -2.501 -12.417 1.00 87.75 100 ALA A N 1
ATOM 782 C CA . ALA A 1 100 ? 16.018 -2.794 -13.694 1.00 87.75 100 ALA A CA 1
ATOM 783 C C . ALA A 1 100 ? 15.353 -3.948 -14.477 1.00 87.75 100 ALA A C 1
ATOM 785 O O . ALA A 1 100 ? 15.313 -3.949 -15.712 1.00 87.75 100 ALA A O 1
ATOM 786 N N . THR A 1 101 ? 14.807 -4.937 -13.764 1.00 88.56 101 THR A N 1
ATOM 787 C CA . THR A 1 101 ? 14.152 -6.103 -14.376 1.00 88.56 101 THR A CA 1
ATOM 788 C C . THR A 1 101 ? 12.781 -5.762 -14.966 1.00 88.56 101 THR A C 1
ATOM 790 O O . THR A 1 101 ? 12.390 -6.383 -15.959 1.00 88.56 101 THR A O 1
ATOM 793 N N . HIS A 1 102 ? 12.075 -4.785 -14.391 1.00 91.12 102 HIS A N 1
ATOM 794 C CA . HIS A 1 102 ? 10.728 -4.393 -14.816 1.00 91.12 102 HIS A CA 1
ATOM 795 C C . HIS A 1 102 ? 10.714 -3.179 -15.752 1.00 91.12 102 HIS A C 1
ATOM 797 O O . HIS A 1 102 ? 9.833 -3.098 -16.601 1.00 91.12 102 HIS A O 1
ATOM 803 N N . VAL A 1 103 ? 11.673 -2.246 -15.657 1.00 91.12 103 VAL A N 1
ATOM 804 C CA . VAL A 1 103 ? 11.667 -1.064 -16.536 1.00 91.12 103 VAL A CA 1
ATOM 805 C C . VAL A 1 103 ? 11.745 -1.480 -18.004 1.00 91.12 103 VAL A C 1
ATOM 807 O O . VAL A 1 103 ? 12.658 -2.202 -18.421 1.00 91.12 103 VAL A O 1
ATOM 810 N N . GLY A 1 104 ? 10.787 -0.980 -18.787 1.00 86.56 104 GLY A N 1
ATOM 811 C CA . GLY A 1 104 ? 10.700 -1.165 -20.229 1.00 86.56 104 GLY A CA 1
ATOM 812 C C . GLY A 1 104 ? 10.608 -2.625 -20.653 1.00 86.56 104 GLY A C 1
ATOM 813 O O . GLY A 1 104 ? 11.077 -2.950 -21.743 1.00 86.56 104 GLY A O 1
ATOM 814 N N . ARG A 1 105 ? 10.062 -3.507 -19.804 1.00 83.94 105 ARG A N 1
ATOM 815 C CA . ARG A 1 105 ? 9.992 -4.953 -20.062 1.00 83.94 105 ARG A CA 1
ATOM 816 C C . ARG A 1 105 ? 9.294 -5.283 -21.386 1.00 83.94 105 ARG A C 1
ATOM 818 O O . ARG A 1 105 ? 9.748 -6.186 -22.080 1.00 83.94 105 ARG A O 1
ATOM 825 N N . ASP A 1 106 ? 8.309 -4.477 -21.772 1.00 86.00 106 ASP A N 1
ATOM 826 C CA . ASP A 1 106 ? 7.529 -4.649 -23.006 1.00 86.00 106 ASP A CA 1
ATOM 827 C C . ASP A 1 106 ? 8.086 -3.853 -24.202 1.00 86.00 106 ASP A C 1
ATOM 829 O O . ASP A 1 106 ? 7.392 -3.617 -25.192 1.00 86.00 106 ASP A O 1
ATOM 833 N N . LYS A 1 107 ? 9.329 -3.358 -24.113 1.00 87.56 107 LYS A N 1
ATOM 834 C CA . LYS A 1 107 ? 9.976 -2.547 -25.159 1.00 87.56 107 LYS A CA 1
ATOM 835 C C . LYS A 1 107 ? 11.118 -3.310 -25.831 1.00 87.56 107 LYS A C 1
ATOM 837 O O . LYS A 1 107 ? 11.785 -4.140 -25.218 1.00 87.56 107 LYS A O 1
ATOM 842 N N . ALA A 1 108 ? 11.393 -2.964 -27.092 1.00 91.94 108 ALA A N 1
ATOM 843 C CA . ALA A 1 108 ? 12.561 -3.465 -27.816 1.00 91.94 108 ALA A CA 1
ATOM 844 C C . ALA A 1 108 ? 13.873 -3.129 -27.065 1.00 91.94 108 ALA A C 1
ATOM 846 O O . ALA A 1 108 ? 13.926 -2.089 -26.401 1.00 91.94 108 ALA A O 1
ATOM 847 N N . PRO A 1 109 ? 14.949 -3.934 -27.191 1.00 90.00 109 PRO A N 1
ATOM 848 C CA . PRO A 1 109 ? 16.142 -3.819 -26.343 1.00 90.00 109 PRO A CA 1
ATOM 849 C C . PRO A 1 109 ? 16.764 -2.416 -26.283 1.00 90.00 109 PRO A C 1
ATOM 851 O O . PRO A 1 109 ? 17.096 -1.934 -25.200 1.00 90.00 109 PRO A O 1
ATOM 854 N N . LEU A 1 110 ? 16.861 -1.724 -27.424 1.00 91.81 110 LEU A N 1
ATOM 855 C CA . LEU A 1 110 ? 17.389 -0.356 -27.486 1.00 91.81 110 LEU A CA 1
ATOM 856 C C . LEU A 1 110 ? 16.482 0.646 -26.760 1.00 91.81 110 LEU A C 1
ATOM 858 O O . LEU A 1 110 ? 16.950 1.420 -25.926 1.00 91.81 110 LEU A O 1
ATOM 862 N N . ALA A 1 111 ? 15.175 0.599 -27.027 1.00 89.12 111 ALA A N 1
ATOM 863 C CA . ALA A 1 111 ? 14.196 1.467 -26.376 1.00 89.12 111 ALA A CA 1
ATOM 864 C C . ALA A 1 111 ? 14.135 1.218 -24.859 1.00 89.12 111 ALA A C 1
ATOM 866 O O . ALA A 1 111 ? 14.026 2.163 -24.079 1.00 89.12 111 ALA A O 1
ATOM 867 N N . ARG A 1 112 ? 14.271 -0.045 -24.434 1.00 90.75 112 ARG A N 1
ATOM 868 C CA . ARG A 1 112 ? 14.371 -0.427 -23.023 1.00 90.75 112 ARG A CA 1
ATOM 869 C C . ARG A 1 112 ? 15.608 0.175 -22.359 1.00 90.75 112 ARG A C 1
ATOM 871 O O . ARG A 1 112 ? 15.484 0.727 -21.270 1.00 90.75 112 ARG A O 1
ATOM 878 N N . GLY A 1 113 ? 16.773 0.102 -23.008 1.00 87.69 113 GLY A N 1
ATOM 879 C CA . GLY A 1 113 ? 18.019 0.677 -22.490 1.00 87.69 113 GLY A CA 1
ATOM 880 C C . GLY A 1 113 ? 17.923 2.188 -22.269 1.00 87.69 113 GLY A C 1
ATOM 881 O O . GLY A 1 113 ? 18.267 2.679 -21.194 1.00 87.69 113 GLY A O 1
ATOM 882 N N . VAL A 1 114 ? 17.366 2.915 -23.244 1.00 89.69 114 VAL A N 1
ATOM 883 C CA . VAL A 1 114 ? 17.125 4.364 -23.131 1.00 89.69 114 VAL A CA 1
ATOM 884 C C . VAL A 1 114 ? 16.156 4.674 -21.987 1.00 89.69 114 VAL A C 1
ATOM 886 O O . VAL A 1 114 ? 16.444 5.526 -21.147 1.00 89.69 114 VAL A O 1
ATOM 889 N N . LEU A 1 115 ? 15.027 3.962 -21.908 1.00 89.25 115 LEU A N 1
ATOM 890 C CA . LEU A 1 115 ? 14.032 4.176 -20.857 1.00 89.25 115 LEU A CA 1
ATOM 891 C C . LEU A 1 115 ? 14.603 3.891 -19.459 1.00 89.25 115 LEU A C 1
ATOM 893 O O . LEU A 1 115 ? 14.356 4.660 -18.531 1.00 89.25 115 LEU A O 1
ATOM 897 N N . ALA A 1 116 ? 15.401 2.829 -19.316 1.00 87.50 116 ALA A N 1
ATOM 898 C CA . ALA A 1 116 ? 16.078 2.479 -18.072 1.00 87.50 116 ALA A CA 1
ATOM 899 C C . ALA A 1 116 ? 17.064 3.562 -17.627 1.00 87.50 116 ALA A C 1
ATOM 901 O O . ALA A 1 116 ? 17.041 3.955 -16.461 1.00 87.50 116 ALA A O 1
ATOM 902 N N . ALA A 1 117 ? 17.871 4.102 -18.544 1.00 87.06 117 ALA A N 1
ATOM 903 C CA . ALA A 1 117 ? 18.782 5.201 -18.235 1.00 87.06 117 ALA A CA 1
ATOM 904 C C . ALA A 1 117 ? 18.024 6.453 -17.751 1.00 87.06 117 ALA A C 1
ATOM 906 O O . ALA A 1 117 ? 18.356 7.019 -16.709 1.00 87.06 117 ALA A O 1
ATOM 907 N N . VAL A 1 118 ? 16.951 6.839 -18.452 1.00 88.25 118 VAL A N 1
ATOM 908 C CA . VAL A 1 118 ? 16.097 7.988 -18.088 1.00 88.25 118 VAL A CA 1
ATOM 909 C C . VAL A 1 118 ? 15.381 7.779 -16.748 1.00 88.25 118 VAL A C 1
ATOM 911 O O . VAL A 1 118 ? 15.192 8.727 -15.976 1.00 88.25 118 VAL A O 1
ATOM 914 N N . PHE A 1 119 ? 14.956 6.549 -16.461 1.00 86.69 119 PHE A N 1
ATOM 915 C CA . PHE A 1 119 ? 14.339 6.203 -15.187 1.00 86.69 119 PHE A CA 1
ATOM 916 C C . PHE A 1 119 ? 15.348 6.321 -14.040 1.00 86.69 119 PHE A C 1
ATOM 918 O O . PHE A 1 119 ? 15.089 7.043 -13.075 1.00 86.69 119 PHE A O 1
ATOM 925 N N . LEU A 1 120 ? 16.512 5.674 -14.176 1.00 83.31 120 LEU A N 1
ATOM 926 C CA . LEU A 1 120 ? 17.559 5.629 -13.153 1.00 83.31 120 LEU A CA 1
ATOM 927 C C . LEU A 1 120 ? 18.131 7.014 -12.835 1.00 83.31 120 LEU A C 1
ATOM 929 O O . LEU A 1 120 ? 18.330 7.321 -11.661 1.00 83.31 120 LEU A O 1
ATOM 933 N N . ALA A 1 121 ? 18.297 7.879 -13.840 1.00 86.38 121 ALA A N 1
ATOM 934 C CA . ALA A 1 121 ? 18.767 9.254 -13.651 1.00 86.38 121 ALA A CA 1
ATOM 935 C C . ALA A 1 121 ? 17.873 10.087 -12.708 1.00 86.38 121 ALA A C 1
ATOM 937 O O . ALA A 1 121 ? 18.348 11.025 -12.075 1.00 86.38 121 ALA A O 1
ATOM 938 N N . GLY A 1 122 ? 16.586 9.740 -12.589 1.00 81.56 122 GLY A N 1
ATOM 939 C CA . GLY A 1 122 ? 15.615 10.439 -11.742 1.00 81.56 122 GLY A CA 1
ATOM 940 C C . GLY A 1 122 ? 14.967 9.567 -10.666 1.00 81.56 122 GLY A C 1
ATOM 941 O O . GLY A 1 122 ? 13.943 9.966 -10.114 1.00 81.56 122 GLY A O 1
ATOM 942 N N . VAL A 1 123 ? 15.507 8.376 -10.382 1.00 80.00 123 VAL A N 1
ATOM 943 C CA . VAL A 1 123 ? 14.804 7.341 -9.601 1.00 80.00 123 VAL A CA 1
ATOM 944 C C . VAL A 1 123 ? 14.357 7.838 -8.228 1.00 80.00 123 VAL A C 1
ATOM 946 O O . VAL A 1 123 ? 13.209 7.632 -7.846 1.00 80.00 123 VAL A O 1
ATOM 949 N N . ARG A 1 124 ? 15.215 8.577 -7.514 1.00 79.06 124 ARG A N 1
ATOM 950 C CA . ARG A 1 124 ? 14.903 9.085 -6.172 1.00 79.06 124 ARG A CA 1
ATOM 951 C C . ARG A 1 124 ? 13.699 10.028 -6.184 1.00 79.06 124 ARG A C 1
ATOM 953 O O . ARG A 1 124 ? 12.773 9.831 -5.409 1.00 79.06 124 ARG A O 1
ATOM 960 N N . GLY A 1 125 ? 13.697 11.022 -7.074 1.00 80.75 125 GLY A N 1
ATOM 961 C CA . GLY A 1 125 ? 12.598 11.988 -7.177 1.00 80.75 125 GLY A CA 1
ATOM 962 C C . GLY A 1 125 ? 11.283 11.328 -7.590 1.00 80.75 125 GLY A C 1
ATOM 963 O O . GLY A 1 125 ? 10.238 11.629 -7.023 1.00 80.75 125 GLY A O 1
ATOM 964 N N . ARG A 1 126 ? 11.343 10.363 -8.517 1.00 80.25 126 ARG A N 1
ATOM 965 C CA . ARG A 1 126 ? 10.170 9.601 -8.975 1.00 80.25 126 ARG A CA 1
ATOM 966 C C . ARG A 1 126 ? 9.562 8.762 -7.852 1.00 80.25 126 ARG A C 1
ATOM 968 O O . ARG A 1 126 ? 8.354 8.801 -7.666 1.00 80.25 126 ARG A O 1
ATOM 975 N N . MET A 1 127 ? 10.394 8.050 -7.088 1.00 77.06 127 MET A N 1
ATOM 976 C CA . MET A 1 127 ? 9.933 7.247 -5.950 1.00 77.06 127 MET A CA 1
ATOM 977 C C . MET A 1 127 ? 9.282 8.111 -4.865 1.00 77.06 127 MET A C 1
ATOM 979 O O . MET A 1 127 ? 8.248 7.732 -4.329 1.00 77.06 127 MET A O 1
ATOM 983 N N . VAL A 1 128 ? 9.836 9.294 -4.578 1.00 79.06 128 VAL A N 1
ATOM 984 C CA . VAL A 1 128 ? 9.224 10.239 -3.628 1.00 79.06 128 VAL A CA 1
ATOM 985 C C . VAL A 1 128 ? 7.860 10.727 -4.128 1.00 79.06 128 VAL A C 1
ATOM 987 O O . VAL A 1 128 ? 6.906 10.754 -3.355 1.00 79.06 128 VAL A O 1
ATOM 990 N N . ALA A 1 129 ? 7.742 11.066 -5.415 1.00 77.44 129 ALA A N 1
ATOM 991 C CA . ALA A 1 129 ? 6.470 11.487 -6.005 1.00 77.44 129 ALA A CA 1
ATOM 992 C C . ALA A 1 129 ? 5.402 10.380 -5.949 1.00 77.44 129 ALA A C 1
ATOM 994 O O . ALA A 1 129 ? 4.248 10.670 -5.639 1.00 77.44 129 ALA A O 1
ATOM 995 N N . LEU A 1 130 ? 5.793 9.126 -6.201 1.00 75.69 130 LEU A N 1
ATOM 996 C CA . LEU A 1 130 ? 4.911 7.957 -6.096 1.00 75.69 130 LEU A CA 1
ATOM 997 C C . LEU A 1 130 ? 4.345 7.817 -4.676 1.00 75.69 130 LEU A C 1
ATOM 999 O O . LEU A 1 130 ? 3.130 7.785 -4.501 1.00 75.69 130 LEU A O 1
ATOM 1003 N N . ILE A 1 131 ? 5.215 7.841 -3.661 1.00 77.44 131 ILE A N 1
ATOM 1004 C CA . ILE A 1 131 ? 4.801 7.742 -2.251 1.00 77.44 131 ILE A CA 1
ATOM 1005 C C . ILE A 1 131 ? 3.869 8.900 -1.875 1.00 77.44 131 ILE A C 1
ATOM 1007 O O . ILE A 1 131 ? 2.822 8.689 -1.269 1.00 77.44 131 ILE A O 1
ATOM 1011 N N . HIS A 1 132 ? 4.203 10.128 -2.273 1.00 79.56 132 HIS A N 1
ATOM 1012 C CA . HIS A 1 132 ? 3.364 11.288 -1.977 1.00 79.56 132 HIS A CA 1
ATOM 1013 C C . HIS A 1 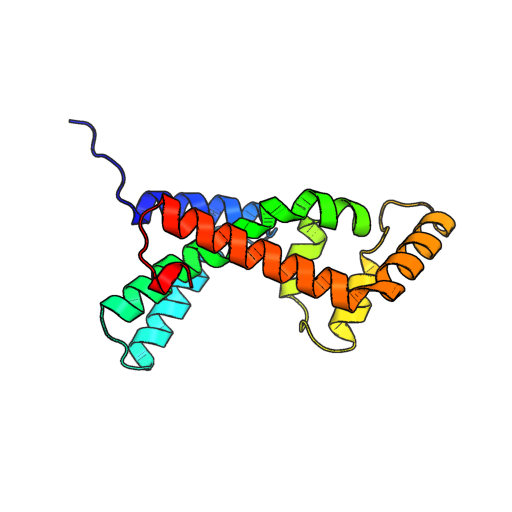132 ? 1.979 11.189 -2.645 1.00 79.56 132 HIS A C 1
ATOM 1015 O O . HIS A 1 132 ? 0.960 11.533 -2.040 1.00 79.56 132 HIS A O 1
ATOM 1021 N N . SER A 1 133 ? 1.915 10.693 -3.884 1.00 78.94 133 SER A N 1
ATOM 1022 C CA . SER A 1 133 ? 0.649 10.438 -4.583 1.00 78.94 133 SER A CA 1
ATOM 1023 C C . SER A 1 133 ? -0.216 9.415 -3.837 1.00 78.94 133 SER A C 1
ATOM 1025 O O . SER A 1 133 ? -1.424 9.621 -3.678 1.00 78.94 133 SER A O 1
ATOM 1027 N N . HIS A 1 134 ? 0.400 8.355 -3.298 1.00 81.44 134 HIS A N 1
ATOM 1028 C CA . HIS A 1 134 ? -0.301 7.355 -2.487 1.00 81.44 134 HIS A CA 1
ATOM 1029 C C . HIS A 1 134 ? -0.914 7.961 -1.232 1.00 81.44 134 HIS A C 1
ATOM 1031 O O . HIS A 1 134 ? -2.129 7.864 -1.047 1.00 81.44 134 HIS A O 1
ATOM 1037 N N . CYS A 1 135 ? -0.098 8.640 -0.422 1.00 82.12 135 CYS A N 1
ATOM 1038 C CA . CYS A 1 135 ? -0.552 9.225 0.838 1.00 82.12 135 CYS A CA 1
ATOM 1039 C C . CYS A 1 135 ? -1.657 10.262 0.608 1.00 82.12 135 CYS A C 1
ATOM 1041 O O . CYS A 1 135 ? -2.687 10.231 1.274 1.00 82.12 135 CYS A O 1
ATOM 1043 N N . THR A 1 136 ? -1.505 11.139 -0.390 1.00 83.62 136 THR A N 1
ATOM 1044 C CA . THR A 1 136 ? -2.529 12.157 -0.688 1.00 83.62 136 THR A CA 1
ATOM 1045 C C . THR A 1 136 ? -3.842 11.561 -1.195 1.00 83.62 136 THR A C 1
ATOM 1047 O O . THR A 1 136 ? -4.913 12.090 -0.892 1.00 83.62 136 THR A O 1
ATOM 1050 N N . SER A 1 137 ? -3.792 10.459 -1.945 1.00 84.69 137 SER A N 1
ATOM 1051 C CA . SER A 1 137 ? -4.995 9.762 -2.412 1.00 84.69 137 SER A CA 1
ATOM 1052 C C . SER A 1 137 ? -5.729 9.068 -1.264 1.00 84.69 137 SER A C 1
ATOM 1054 O O . SER A 1 137 ? -6.953 9.184 -1.171 1.00 84.69 137 SER A O 1
ATOM 1056 N N . ALA A 1 138 ? -4.992 8.407 -0.365 1.00 85.06 138 ALA A N 1
ATOM 1057 C CA . ALA A 1 138 ? -5.550 7.790 0.836 1.00 85.06 138 ALA A CA 1
ATOM 1058 C C . ALA A 1 138 ? -6.180 8.836 1.769 1.00 85.06 138 ALA A C 1
ATOM 1060 O O . ALA A 1 138 ? -7.342 8.694 2.146 1.00 85.06 138 ALA A O 1
ATOM 1061 N N . ALA A 1 139 ? -5.472 9.938 2.030 1.00 84.88 139 ALA A N 1
ATOM 1062 C CA . ALA A 1 139 ? -5.955 11.060 2.832 1.00 84.88 139 ALA A CA 1
ATOM 1063 C C . ALA A 1 139 ? -7.271 11.646 2.286 1.00 84.88 139 ALA A C 1
ATOM 1065 O O . ALA A 1 139 ? -8.251 11.806 3.014 1.00 84.88 139 ALA A O 1
ATOM 1066 N N . ARG A 1 140 ? -7.343 11.899 0.972 1.00 86.75 140 ARG A N 1
ATOM 1067 C CA . ARG A 1 140 ? -8.562 12.417 0.324 1.00 86.75 140 ARG A CA 1
ATOM 1068 C C . ARG A 1 140 ? -9.739 11.453 0.414 1.00 86.75 140 ARG A C 1
ATOM 1070 O O . ARG A 1 140 ? -10.880 11.900 0.532 1.00 86.75 140 ARG A O 1
ATOM 1077 N N . LEU A 1 141 ? -9.490 10.147 0.310 1.00 84.25 141 LEU A N 1
ATOM 1078 C CA . LEU A 1 141 ? -10.543 9.157 0.501 1.00 84.25 141 LEU A CA 1
ATOM 1079 C C . LEU A 1 141 ? -11.013 9.147 1.960 1.00 84.25 141 LEU A C 1
ATOM 1081 O O . LEU A 1 141 ? -12.219 9.155 2.198 1.00 84.25 141 LEU A O 1
ATOM 1085 N N . ALA A 1 142 ? -10.083 9.166 2.915 1.00 86.31 142 ALA A N 1
ATOM 1086 C CA . ALA A 1 142 ? -10.394 9.196 4.338 1.00 86.31 142 ALA A CA 1
ATOM 1087 C C . ALA A 1 142 ? -11.273 10.403 4.707 1.00 86.31 142 ALA A C 1
ATOM 1089 O O . ALA A 1 142 ? -12.277 10.228 5.399 1.00 86.31 142 ALA A O 1
ATOM 1090 N N . ASP A 1 143 ? -10.972 11.588 4.163 1.00 87.50 143 ASP A N 1
ATOM 1091 C CA . ASP A 1 143 ? -11.810 12.785 4.310 1.00 87.50 143 ASP A CA 1
ATOM 1092 C C . ASP A 1 143 ? -13.215 12.584 3.727 1.00 87.50 143 ASP A C 1
ATOM 1094 O O . ASP A 1 143 ? -14.214 12.841 4.398 1.00 87.50 143 ASP A O 1
ATOM 1098 N N . ARG A 1 144 ? -13.318 12.080 2.488 1.00 86.00 144 ARG A N 1
ATOM 1099 C CA . ARG A 1 144 ? -14.617 11.850 1.825 1.00 86.00 144 ARG A CA 1
ATOM 1100 C C . ARG A 1 144 ? -15.486 10.820 2.544 1.00 86.00 144 ARG A C 1
ATOM 1102 O O . ARG A 1 144 ? -16.707 10.895 2.449 1.00 86.00 144 ARG A O 1
ATOM 1109 N N . LEU A 1 145 ? -14.867 9.862 3.229 1.00 84.44 145 LEU A N 1
ATOM 1110 C CA . LEU A 1 145 ? -15.546 8.814 3.991 1.00 84.44 145 LEU A CA 1
ATOM 1111 C C . LEU A 1 145 ? -15.747 9.174 5.472 1.00 84.44 145 LEU A C 1
ATOM 1113 O O . LEU A 1 145 ? -16.308 8.370 6.221 1.00 84.44 145 LEU A O 1
ATOM 1117 N N . GLY A 1 146 ? -15.299 10.359 5.905 1.00 85.75 146 GLY A N 1
ATOM 1118 C CA . GLY A 1 146 ? -15.428 10.819 7.286 1.00 85.75 146 GLY A CA 1
ATOM 1119 C C . GLY A 1 146 ? -14.714 9.910 8.291 1.00 85.75 146 GLY A C 1
ATOM 1120 O O . GLY A 1 146 ? -15.275 9.601 9.342 1.00 85.75 146 GLY A O 1
ATOM 1121 N N . LEU A 1 147 ? -13.508 9.430 7.959 1.00 84.88 147 LEU A N 1
ATOM 1122 C CA . LEU A 1 147 ? -12.723 8.524 8.818 1.00 84.88 147 LEU A CA 1
ATOM 1123 C C . LEU A 1 147 ? -11.958 9.237 9.943 1.00 84.88 147 LEU A C 1
ATOM 1125 O O . LEU A 1 147 ? -11.351 8.571 10.775 1.00 84.88 147 LEU A O 1
ATOM 1129 N N . GLY A 1 148 ? -12.045 10.567 10.011 1.00 84.69 148 GLY A N 1
ATOM 1130 C CA . GLY A 1 148 ? -11.383 11.387 11.026 1.00 84.69 148 GLY A CA 1
ATOM 1131 C C . GLY A 1 148 ? -9.951 11.775 10.646 1.00 84.69 148 GLY A C 1
ATOM 1132 O O . GLY A 1 148 ? -9.339 11.172 9.766 1.00 84.69 148 GLY A O 1
ATOM 1133 N N . GLY A 1 149 ? -9.421 12.805 11.315 1.00 84.88 149 GLY A N 1
ATOM 1134 C CA . GLY A 1 149 ? -8.079 13.337 11.036 1.00 84.88 149 GLY A CA 1
ATOM 1135 C C . GLY A 1 149 ? -6.969 12.310 11.266 1.00 84.88 149 GLY A C 1
ATOM 1136 O O . GLY A 1 149 ? -6.081 12.186 10.436 1.00 84.88 149 GLY A O 1
ATOM 1137 N N . ALA A 1 150 ? -7.091 11.485 12.310 1.00 87.69 150 ALA A N 1
ATOM 1138 C CA . ALA A 1 150 ? -6.090 10.474 12.651 1.00 87.69 150 ALA A CA 1
ATOM 1139 C C . ALA A 1 150 ? -5.902 9.379 11.580 1.00 87.69 150 ALA A C 1
ATOM 1141 O O . ALA A 1 150 ? -4.849 8.757 11.529 1.00 87.69 150 ALA A O 1
ATOM 1142 N N . VAL A 1 151 ? -6.908 9.126 10.732 1.00 86.19 151 VAL A N 1
ATOM 1143 C CA . VAL A 1 151 ? -6.794 8.190 9.594 1.00 86.19 151 VAL A CA 1
ATOM 1144 C C . VAL A 1 151 ? -6.243 8.886 8.344 1.00 86.19 151 VAL A C 1
ATOM 1146 O O . VAL A 1 151 ? -5.694 8.229 7.462 1.00 86.19 151 VAL A O 1
ATOM 1149 N N . ARG A 1 152 ? -6.435 10.203 8.234 1.00 84.88 152 ARG A N 1
ATOM 1150 C CA . ARG A 1 152 ? -6.023 11.003 7.078 1.00 84.88 152 ARG A CA 1
ATOM 1151 C C . ARG A 1 152 ? -4.542 11.375 7.116 1.00 84.88 152 ARG A C 1
ATOM 1153 O O . ARG A 1 152 ? -3.914 11.375 6.057 1.00 84.88 152 ARG A O 1
ATOM 1160 N N . ASP A 1 153 ? -4.076 11.799 8.286 1.00 79.12 153 ASP A N 1
ATOM 1161 C CA . ASP A 1 153 ? -2.774 12.437 8.504 1.00 79.12 153 ASP A CA 1
ATOM 1162 C C . ASP A 1 153 ? -1.646 11.399 8.651 1.00 79.12 153 ASP A C 1
ATOM 1164 O O . ASP A 1 153 ? -0.552 11.648 8.089 1.00 79.12 153 ASP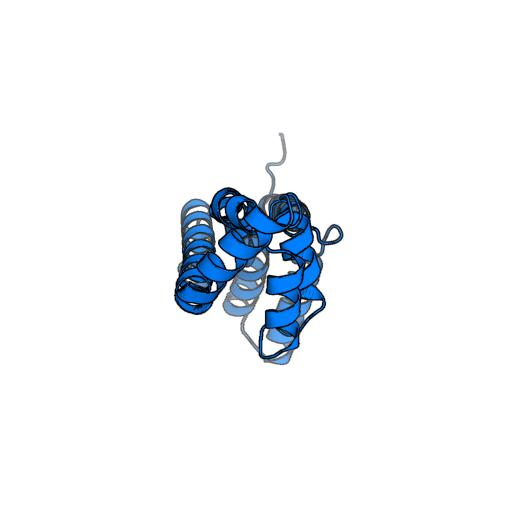 A O 1
#

pLDDT: mean 89.05, std 6.33, range [56.62, 98.06]

Sequence (153 aa):
MAVQPSRAEVLAALSLAIDLGLGQPMEHMLRSALLATRLADWLGLDEEQRATTYYATLVAWIGCHADSHELARWFGDDIAFRAATYRVNWTGLPFLRLLATHVGRDKAPLARGVLAAVFLAGVRGRMVALIHSHCTSAARLADRLGLGGAVRD

Foldseek 3Di:
DDDDDDLLRVLLVVLQVLCVLLLHPGCPLVVVLVVQLVVCVVVVHDPLVSLLSNSLSSLLRVLSVVCVVVCCQFQVPSNVLSNVPVVDDCDDDRVVVSSLCRGCVVHDPVVSVVSSVVCVVCVVVVVVVSNVSSLQVSLVVCVVSVVDPSSND

Secondary structure (DSSP, 8-state):
-PPPPPHHHHHHHHHHHHHHHHTPPTTHHHHHHHHHHHHHHHTT--HHHHHHHHHHHHHTTGGGGTTHHHHHHHHS-HHHHHHHHTTS-SSHHHHHHHHHHHTTTTS-HHHHHHHHHHHHHTHHHHHHHHHHHHHHHHHHHHHHTT--HHHH-